Protein AF-A0A4Q6E0D8-F1 (afdb_monomer_lite)

Secondary structure (DSSP, 8-state):
--------------------SSPTTEEEEEETTEEEEEESSPEEEE-GGGHHHHHHHTT-EEPBHHHHHHHHHSTTTTT-----EEEEETTEEEEE--SS-TT-EE-S---S-EEE-EE-

Radius of gyration: 21.56 Å; chains: 1; bounding box: 51×66×54 Å

Structure (mmCIF, N/CA/C/O backbone):
data_AF-A0A4Q6E0D8-F1
#
_entry.id   AF-A0A4Q6E0D8-F1
#
loop_
_atom_site.group_PDB
_atom_site.id
_atom_site.type_symbol
_atom_site.label_atom_id
_atom_site.label_alt_id
_atom_site.label_comp_id
_atom_site.label_asym_id
_atom_site.label_entity_id
_atom_site.label_seq_id
_atom_site.pdbx_PDB_ins_code
_atom_site.Cartn_x
_atom_site.Cartn_y
_atom_site.Cartn_z
_atom_site.occupancy
_atom_site.B_iso_or_equiv
_atom_site.auth_seq_id
_atom_site.auth_comp_id
_atom_site.auth_asym_id
_atom_site.auth_atom_id
_atom_site.pdbx_PDB_model_num
ATOM 1 N N . MET A 1 1 ? -37.785 -53.000 39.028 1.00 39.69 1 MET A N 1
ATOM 2 C CA . MET A 1 1 ? -36.339 -52.728 38.884 1.00 39.69 1 MET A CA 1
ATOM 3 C C . MET A 1 1 ? -36.186 -51.702 37.768 1.00 39.69 1 MET A C 1
ATOM 5 O O . MET A 1 1 ? -36.648 -51.956 36.666 1.00 39.69 1 MET A O 1
ATOM 9 N N . ARG A 1 2 ? -35.721 -50.491 38.110 1.00 44.16 2 ARG A N 1
ATOM 10 C CA . ARG A 1 2 ? -35.588 -49.325 37.216 1.00 44.16 2 ARG A CA 1
ATOM 11 C C . ARG A 1 2 ? -34.351 -49.524 36.341 1.00 44.16 2 ARG A C 1
ATOM 13 O O . ARG A 1 2 ? -33.272 -49.671 36.901 1.00 44.16 2 ARG A O 1
ATOM 20 N N . ASN A 1 3 ? -34.507 -49.520 35.019 1.00 39.03 3 ASN A N 1
ATOM 21 C CA . ASN A 1 3 ? -33.378 -49.506 34.092 1.00 39.03 3 ASN A CA 1
ATOM 22 C C . ASN A 1 3 ? -33.251 -48.096 33.510 1.00 39.03 3 ASN A C 1
ATOM 24 O O . ASN A 1 3 ? -34.168 -47.592 32.863 1.00 39.03 3 ASN A O 1
ATOM 28 N N . SER A 1 4 ? -32.151 -47.440 33.860 1.00 49.31 4 SER A N 1
ATOM 29 C CA . SER A 1 4 ? -31.879 -46.027 33.621 1.00 49.31 4 SER A CA 1
ATOM 30 C C . SER A 1 4 ? -31.711 -45.709 32.135 1.00 49.31 4 SER A C 1
ATOM 32 O O . SER A 1 4 ? -30.907 -46.335 31.446 1.00 49.31 4 SER A O 1
ATOM 34 N N . LEU A 1 5 ? -32.438 -44.688 31.670 1.00 49.50 5 LEU A N 1
ATOM 35 C CA . LEU A 1 5 ? -32.121 -43.964 30.443 1.00 49.50 5 LEU A CA 1
ATOM 36 C C . LEU A 1 5 ? -30.759 -43.283 30.613 1.00 49.50 5 LEU A C 1
ATOM 38 O O . LEU A 1 5 ? -30.599 -42.424 31.480 1.00 49.50 5 LEU A O 1
ATOM 42 N N . TRP A 1 6 ? -29.799 -43.636 29.767 1.00 50.22 6 TRP A N 1
ATOM 43 C CA . TRP A 1 6 ? -28.566 -42.875 29.609 1.00 50.22 6 TRP A CA 1
ATOM 44 C C . TRP A 1 6 ? -28.827 -41.752 28.603 1.00 50.22 6 TRP A C 1
ATOM 46 O O . TRP A 1 6 ? -28.893 -41.978 27.397 1.00 50.22 6 TRP A O 1
ATOM 56 N N . LEU A 1 7 ? -29.026 -40.539 29.119 1.00 48.84 7 LEU A N 1
ATOM 57 C CA . LEU A 1 7 ? -28.962 -39.302 28.346 1.00 48.84 7 LEU A CA 1
ATOM 58 C C . LEU A 1 7 ? -27.496 -39.064 27.975 1.00 48.84 7 LEU A C 1
ATOM 60 O O . LEU A 1 7 ? -26.675 -38.773 28.841 1.00 48.84 7 LEU A O 1
ATOM 64 N N . ILE A 1 8 ? -27.168 -39.202 26.694 1.00 58.31 8 ILE A N 1
ATOM 65 C CA . ILE A 1 8 ? -25.906 -38.715 26.139 1.00 58.31 8 ILE A CA 1
ATOM 66 C C . ILE A 1 8 ? -26.069 -37.196 26.006 1.00 58.31 8 ILE A C 1
ATOM 68 O O . ILE A 1 8 ? -26.931 -36.766 25.234 1.00 58.31 8 ILE A O 1
ATOM 72 N N . PRO A 1 9 ? -25.303 -36.354 26.721 1.00 48.56 9 PRO A N 1
ATOM 73 C CA . PRO A 1 9 ? -25.286 -34.944 26.399 1.00 48.56 9 PRO A CA 1
ATOM 74 C C . PRO A 1 9 ? -24.535 -34.817 25.074 1.00 48.56 9 PRO A C 1
ATOM 76 O O . PRO A 1 9 ? -23.321 -35.007 25.006 1.00 48.56 9 PRO A O 1
ATOM 79 N N . ALA A 1 10 ? -25.270 -34.540 23.999 1.00 53.59 10 ALA A N 1
ATOM 80 C CA . ALA A 1 10 ? -24.687 -34.023 22.776 1.00 53.59 10 ALA A CA 1
ATOM 81 C C . ALA A 1 10 ? -24.074 -32.661 23.121 1.00 53.59 10 ALA A C 1
ATOM 83 O O . ALA A 1 10 ? -24.763 -31.643 23.170 1.00 53.59 10 ALA A O 1
ATOM 84 N N . ILE A 1 11 ? -22.779 -32.666 23.436 1.00 62.19 11 ILE A N 1
ATOM 85 C CA . ILE A 1 11 ? -21.968 -31.460 23.549 1.00 62.19 11 ILE A CA 1
ATOM 86 C C . ILE A 1 11 ? -21.869 -30.905 22.126 1.00 62.19 11 ILE A C 1
ATOM 88 O O . ILE A 1 11 ? -20.965 -31.241 21.363 1.00 62.19 11 ILE A O 1
ATOM 92 N N . LEU A 1 12 ? -22.852 -30.089 21.743 1.00 56.56 12 LEU A N 1
ATOM 93 C CA . LEU A 1 12 ? -22.713 -29.132 20.655 1.00 56.56 12 LEU A CA 1
ATOM 94 C C . LEU A 1 12 ? -21.675 -28.103 21.110 1.00 56.56 12 LEU A C 1
ATOM 96 O O . LEU A 1 12 ? -22.013 -27.040 21.628 1.00 56.56 12 LEU A O 1
ATOM 100 N N . SER A 1 13 ? -20.394 -28.441 20.948 1.00 56.31 13 SER A N 1
ATOM 101 C CA . SER A 1 13 ? -19.328 -27.447 20.928 1.00 56.31 13 SER A CA 1
ATOM 102 C C . SER A 1 13 ? -19.575 -26.559 19.717 1.00 56.31 13 SER A C 1
ATOM 104 O O . SER A 1 13 ? -19.190 -26.880 18.593 1.00 56.31 13 SER A O 1
ATOM 106 N N . LEU A 1 14 ? -20.275 -25.452 19.955 1.00 58.25 14 LEU A N 1
ATOM 107 C CA . LEU A 1 14 ? -20.266 -24.283 19.095 1.00 58.25 14 LEU A CA 1
ATOM 108 C C . LEU A 1 14 ? -18.811 -23.820 19.007 1.00 58.25 14 LEU A C 1
ATOM 110 O O . LEU A 1 14 ? -18.328 -23.081 19.860 1.00 58.25 14 LEU A O 1
ATOM 114 N N . PHE A 1 15 ? -18.096 -24.292 17.989 1.00 55.22 15 PHE A N 1
ATOM 115 C CA . PHE A 1 15 ? -16.901 -23.614 17.524 1.00 55.22 15 PHE A CA 1
ATOM 116 C C . PHE A 1 15 ? -17.373 -22.263 16.993 1.00 55.22 15 PHE A C 1
ATOM 118 O O . PHE A 1 15 ? -17.803 -22.144 15.846 1.00 55.22 15 PHE A O 1
ATOM 125 N N . THR A 1 16 ? -17.345 -21.240 17.843 1.00 53.84 16 THR A N 1
ATOM 126 C CA . THR A 1 16 ? -17.281 -19.856 17.390 1.00 53.84 16 THR A CA 1
ATOM 127 C C . THR A 1 16 ? -15.969 -19.721 16.636 1.00 53.84 16 THR A C 1
ATOM 129 O O . THR A 1 16 ? -14.927 -19.396 17.200 1.00 53.84 16 THR A O 1
ATOM 132 N N . VAL A 1 17 ? -16.008 -20.033 15.342 1.00 54.03 17 VAL A N 1
ATOM 133 C CA . VAL A 1 17 ? -14.991 -19.579 14.407 1.00 54.03 17 VAL A CA 1
ATOM 134 C C . VAL A 1 17 ? -15.105 -18.065 14.460 1.00 54.03 17 VAL A C 1
ATOM 136 O O . VAL A 1 17 ? -16.056 -17.497 13.924 1.00 54.03 17 VAL A O 1
ATOM 139 N N . ALA A 1 18 ? -14.207 -17.418 15.203 1.00 53.62 18 ALA A N 1
ATOM 140 C CA . ALA A 1 18 ? -13.998 -15.992 15.054 1.00 53.62 18 ALA A CA 1
ATOM 141 C C . ALA A 1 18 ? -13.756 -15.795 13.559 1.00 53.62 18 ALA A C 1
ATOM 143 O O . ALA A 1 18 ? -12.779 -16.321 13.024 1.00 53.62 18 ALA A O 1
ATOM 144 N N . ALA A 1 19 ? -14.718 -15.176 12.871 1.00 56.59 19 ALA A N 1
ATOM 145 C CA . ALA A 1 19 ? -14.556 -14.860 11.468 1.00 56.59 19 ALA A CA 1
ATOM 146 C C . ALA A 1 19 ? -13.219 -14.127 11.361 1.00 56.59 19 ALA A C 1
ATOM 148 O O . ALA A 1 19 ? -12.975 -13.201 12.139 1.00 56.59 19 ALA A O 1
ATOM 149 N N . SER A 1 20 ? -12.328 -14.589 10.482 1.00 57.88 20 SER A N 1
ATOM 150 C CA . SER A 1 20 ? -11.127 -13.821 10.185 1.00 57.88 20 SER A CA 1
ATOM 151 C C . SER A 1 20 ? -11.600 -12.413 9.837 1.00 57.88 20 SER A C 1
ATOM 153 O O . SER A 1 20 ? -12.428 -12.250 8.941 1.00 57.88 20 SER A O 1
ATOM 155 N N . ALA A 1 21 ? -11.153 -11.406 10.593 1.00 80.88 21 ALA A N 1
ATOM 156 C CA . ALA A 1 21 ? -11.576 -10.024 10.365 1.00 80.88 21 ALA A CA 1
ATOM 157 C C . ALA A 1 21 ? -11.234 -9.574 8.934 1.00 80.88 21 ALA A C 1
ATOM 159 O O . ALA A 1 21 ? -11.914 -8.726 8.361 1.00 80.88 21 ALA A O 1
ATOM 160 N N . CYS A 1 22 ? -10.225 -10.216 8.341 1.00 90.44 22 CYS A N 1
ATOM 161 C CA . CYS A 1 22 ? -9.799 -9.999 6.978 1.00 90.44 22 CYS A CA 1
ATOM 162 C C . CYS A 1 22 ? -10.433 -10.973 5.974 1.00 90.44 22 CYS A C 1
ATOM 164 O O . CYS A 1 22 ? -10.570 -12.170 6.264 1.00 90.44 22 CYS A O 1
ATOM 166 N N . PRO A 1 23 ? -10.798 -10.480 4.772 1.00 90.88 23 PRO A N 1
ATOM 167 C CA . PRO A 1 23 ? -11.189 -11.321 3.648 1.00 90.88 23 PRO A CA 1
ATOM 168 C C . PRO A 1 23 ? -10.134 -12.374 3.284 1.00 90.88 23 PRO A C 1
ATOM 170 O O . PRO A 1 23 ? -8.940 -12.215 3.534 1.00 90.88 23 PRO A O 1
ATOM 173 N N . ILE A 1 24 ? -10.571 -13.435 2.606 1.00 89.50 24 ILE A N 1
ATOM 174 C CA . ILE A 1 24 ? -9.663 -14.447 2.049 1.00 89.50 24 ILE A CA 1
ATOM 175 C C . ILE A 1 24 ? -8.652 -13.772 1.112 1.00 89.50 24 ILE A C 1
ATOM 177 O O . ILE A 1 24 ? -9.028 -12.943 0.285 1.00 89.50 24 ILE A O 1
ATOM 181 N N . GLY A 1 25 ? -7.378 -14.152 1.234 1.00 89.19 25 GLY A N 1
ATOM 182 C CA . GLY A 1 25 ? -6.285 -13.557 0.459 1.00 89.19 25 GLY A CA 1
ATOM 183 C C . GLY A 1 25 ? -5.730 -12.265 1.059 1.00 89.19 25 GLY A C 1
ATOM 184 O O . GLY A 1 25 ? -4.945 -11.590 0.399 1.00 89.19 25 GLY A O 1
ATOM 185 N N . SER A 1 26 ? -6.115 -11.926 2.293 1.00 92.19 26 SER A N 1
ATOM 186 C CA . SER A 1 26 ? -5.555 -10.809 3.053 1.00 92.19 26 SER A CA 1
ATOM 187 C C . SER A 1 26 ? -5.183 -11.208 4.480 1.00 92.19 26 SER A C 1
ATOM 189 O O . SER A 1 26 ? -5.715 -12.180 5.020 1.00 92.19 26 SER A O 1
ATOM 191 N N . ILE A 1 27 ? -4.263 -10.452 5.073 1.00 91.00 27 ILE A N 1
ATOM 192 C CA . ILE A 1 27 ? -3.749 -10.647 6.435 1.00 91.00 27 ILE A CA 1
ATOM 193 C C . ILE A 1 27 ? -4.082 -9.437 7.303 1.00 91.00 27 ILE A C 1
ATOM 195 O O . ILE A 1 27 ? -4.077 -8.312 6.808 1.00 91.00 27 ILE A O 1
ATOM 199 N N . GLU A 1 28 ? -4.364 -9.670 8.588 1.00 93.38 28 GLU A N 1
ATOM 200 C CA . GLU A 1 28 ? -4.570 -8.595 9.567 1.00 93.38 28 GLU A CA 1
ATOM 201 C C . GLU A 1 28 ? -3.219 -8.121 10.101 1.00 93.38 28 GLU A C 1
ATOM 203 O O . GLU A 1 28 ? -2.437 -8.919 10.621 1.00 93.38 28 GLU A O 1
ATOM 208 N N . LEU A 1 29 ? -2.975 -6.817 10.023 1.00 91.19 29 LEU A N 1
ATOM 209 C CA . LEU A 1 29 ? -1.817 -6.148 10.603 1.00 91.19 29 LEU A CA 1
ATOM 210 C C . LEU A 1 29 ? -2.273 -4.955 11.446 1.00 91.19 29 LEU A C 1
ATOM 212 O O . LEU A 1 29 ? -3.435 -4.552 11.413 1.00 91.19 29 LEU A O 1
ATOM 216 N N . ALA A 1 30 ? -1.355 -4.395 12.230 1.00 91.75 30 ALA A N 1
ATOM 217 C CA . ALA A 1 30 ? -1.608 -3.219 13.051 1.00 91.75 30 ALA A CA 1
ATOM 218 C C . ALA A 1 30 ? -0.565 -2.136 12.762 1.00 91.75 30 ALA A C 1
ATOM 220 O O . ALA A 1 30 ? 0.634 -2.404 12.814 1.00 91.75 30 ALA A O 1
ATOM 221 N N . SER A 1 31 ? -1.032 -0.921 12.483 1.00 86.94 31 SER A N 1
ATOM 222 C CA . SER A 1 31 ? -0.225 0.298 12.390 1.00 86.94 31 SER A CA 1
ATOM 223 C C . SER A 1 31 ? -0.525 1.222 13.577 1.00 86.94 31 SER A C 1
ATOM 225 O O . SER A 1 31 ? -1.347 0.911 14.445 1.00 86.94 31 SER A O 1
ATOM 227 N N . ALA A 1 32 ? 0.115 2.393 13.611 1.00 85.81 32 ALA A N 1
ATOM 228 C CA . ALA A 1 32 ? -0.218 3.442 14.574 1.00 85.81 32 ALA A CA 1
ATOM 229 C C . ALA A 1 32 ? -1.670 3.952 14.440 1.00 85.81 32 ALA A C 1
ATOM 231 O O . ALA A 1 32 ? -2.219 4.489 15.401 1.00 85.81 32 ALA A O 1
ATOM 232 N N . GLU A 1 33 ? -2.294 3.777 13.271 1.00 83.62 33 GLU A N 1
ATOM 233 C CA . GLU A 1 33 ? -3.650 4.254 12.966 1.00 83.62 33 GLU A CA 1
ATOM 234 C C . GLU A 1 33 ? -4.736 3.217 13.290 1.00 83.62 33 GLU A C 1
ATOM 236 O O . GLU A 1 33 ? -5.919 3.551 13.347 1.00 83.62 33 GLU A O 1
ATOM 241 N N . GLY A 1 34 ? -4.349 1.965 13.547 1.00 89.69 34 GLY A N 1
ATOM 242 C CA . GLY A 1 34 ? -5.265 0.888 13.899 1.00 89.69 34 GLY A CA 1
ATOM 243 C C . GLY A 1 34 ? -4.942 -0.424 13.195 1.00 89.69 34 GLY A C 1
ATOM 244 O O . GLY A 1 34 ? -3.867 -0.615 12.628 1.00 89.69 34 GLY A O 1
ATOM 245 N N . LYS A 1 35 ? -5.890 -1.358 13.269 1.00 93.19 35 LYS A N 1
ATOM 246 C CA . LYS A 1 35 ? -5.814 -2.627 12.544 1.00 93.19 35 LYS A CA 1
ATOM 247 C C . LYS A 1 35 ? -6.323 -2.453 11.122 1.00 93.19 35 LYS A C 1
ATOM 249 O O . LYS A 1 35 ? -7.304 -1.744 10.917 1.00 93.19 35 LYS A O 1
ATOM 254 N N . PHE A 1 36 ? -5.691 -3.142 10.186 1.00 93.25 36 PHE A N 1
ATOM 255 C CA . PHE A 1 36 ? -6.069 -3.140 8.781 1.00 93.25 36 PHE A CA 1
ATOM 256 C C . PHE A 1 36 ? -5.816 -4.511 8.161 1.00 93.25 36 PHE A C 1
ATOM 258 O O . PHE A 1 36 ? -5.009 -5.303 8.657 1.00 93.25 36 PHE A O 1
ATOM 265 N N . CYS A 1 37 ? -6.504 -4.777 7.061 1.00 94.25 37 CYS A N 1
ATOM 266 C CA . CYS A 1 37 ? -6.295 -5.955 6.238 1.00 94.25 37 CYS A CA 1
ATOM 267 C C . CYS A 1 37 ? -5.552 -5.567 4.971 1.00 94.25 37 CYS A C 1
ATOM 269 O O . CYS A 1 37 ? -5.968 -4.624 4.308 1.00 94.25 37 CYS A O 1
ATOM 271 N N . VAL A 1 38 ? -4.514 -6.309 4.593 1.00 92.12 38 VAL A N 1
ATOM 272 C CA . VAL A 1 38 ? -3.772 -6.087 3.341 1.00 92.12 38 VAL A CA 1
ATOM 273 C C . VAL A 1 38 ? -3.743 -7.358 2.507 1.00 92.12 38 VAL A C 1
ATOM 275 O O . VAL A 1 38 ? -3.570 -8.452 3.044 1.00 92.12 38 VAL A O 1
ATOM 278 N N . GLU A 1 39 ? -3.946 -7.236 1.195 1.00 92.19 39 GLU A N 1
ATOM 279 C CA . GLU A 1 39 ? -3.827 -8.370 0.270 1.00 92.19 39 GLU A CA 1
ATOM 280 C C . GLU A 1 39 ? -2.435 -9.012 0.344 1.00 92.19 39 GLU A C 1
ATOM 282 O O . GLU A 1 39 ? -1.436 -8.299 0.437 1.00 92.19 39 GLU A O 1
ATOM 287 N N . VAL A 1 40 ? -2.372 -10.350 0.286 1.00 88.00 40 VAL A N 1
ATOM 288 C CA . VAL A 1 40 ? -1.123 -11.141 0.340 1.00 88.00 40 VAL A CA 1
ATOM 289 C C . VAL A 1 40 ? -0.426 -11.245 -1.012 1.00 88.00 40 VAL A C 1
ATOM 291 O O . VAL A 1 40 ? 0.803 -11.301 -1.079 1.00 88.00 40 VAL A O 1
ATOM 294 N N . GLU A 1 41 ? -1.183 -11.147 -2.096 1.00 86.75 41 GLU A N 1
ATOM 295 C CA . GLU A 1 41 ? -0.652 -11.102 -3.454 1.00 86.75 41 GLU A CA 1
ATOM 296 C C . GLU A 1 41 ? -0.797 -9.695 -4.024 1.00 86.75 41 GLU A C 1
ATOM 298 O O . GLU A 1 41 ? -1.865 -9.084 -3.941 1.00 86.75 41 GLU A O 1
ATOM 303 N N . ALA A 1 42 ? 0.279 -9.185 -4.620 1.00 86.38 42 ALA A N 1
ATOM 304 C CA . ALA A 1 42 ? 0.233 -7.910 -5.314 1.00 86.38 42 ALA A CA 1
ATOM 305 C C . ALA A 1 42 ? -0.551 -8.056 -6.621 1.00 86.38 42 ALA A C 1
ATOM 307 O O . ALA A 1 42 ? -0.419 -9.030 -7.368 1.00 86.38 42 ALA A O 1
ATOM 308 N N . ARG A 1 43 ? -1.352 -7.047 -6.932 1.00 88.94 43 ARG A N 1
ATOM 309 C CA . ARG A 1 43 ? -2.029 -6.917 -8.219 1.00 88.94 43 ARG A CA 1
ATOM 310 C C . ARG A 1 43 ? -1.033 -6.446 -9.287 1.00 88.94 43 ARG A C 1
ATOM 312 O O . ARG A 1 43 ? -0.040 -5.797 -8.953 1.00 88.94 43 ARG A O 1
ATOM 319 N N . PRO A 1 44 ? -1.293 -6.732 -10.576 1.00 88.69 44 PRO A N 1
ATOM 320 C CA . PRO A 1 44 ? -0.393 -6.363 -11.666 1.00 88.69 44 PRO A CA 1
ATOM 321 C C . PRO A 1 44 ? -0.061 -4.871 -11.715 1.00 88.69 44 PRO A C 1
ATOM 323 O O . PRO A 1 44 ? -0.865 -4.030 -11.308 1.00 88.69 44 PRO A O 1
ATOM 326 N N . ALA A 1 45 ? 1.095 -4.550 -12.298 1.00 87.88 45 ALA A N 1
ATOM 327 C CA . ALA A 1 45 ? 1.525 -3.172 -12.463 1.00 87.88 45 ALA A CA 1
ATOM 328 C C . ALA A 1 45 ? 0.581 -2.372 -13.375 1.00 87.88 45 ALA A C 1
ATOM 330 O O . ALA A 1 45 ? 0.275 -2.774 -14.499 1.00 87.88 45 ALA A O 1
ATOM 331 N N . ILE A 1 46 ? 0.130 -1.219 -12.887 1.00 88.56 46 ILE A N 1
ATOM 332 C CA . ILE A 1 46 ? -0.816 -0.318 -13.557 1.00 88.56 46 ILE A CA 1
ATOM 333 C C . ILE A 1 46 ? -0.368 1.137 -13.418 1.00 88.56 46 ILE A C 1
ATOM 335 O O . ILE A 1 46 ? 0.552 1.440 -12.668 1.00 88.56 46 ILE A O 1
ATOM 339 N N . ARG A 1 47 ? -1.050 2.053 -14.108 1.00 87.69 47 ARG A N 1
ATOM 340 C CA . ARG A 1 47 ? -0.860 3.500 -13.936 1.00 87.69 47 ARG A CA 1
ATOM 341 C C . ARG A 1 47 ? -1.542 3.997 -12.660 1.00 87.69 47 ARG A C 1
ATOM 343 O O . ARG A 1 47 ? -2.627 3.517 -12.324 1.00 87.69 47 ARG A O 1
ATOM 350 N N . ASN A 1 48 ? -0.952 5.004 -12.019 1.00 82.25 48 ASN A N 1
ATOM 351 C CA . ASN A 1 48 ? -1.410 5.592 -10.753 1.00 82.25 48 ASN A CA 1
ATOM 352 C C . ASN A 1 48 ? -2.916 5.918 -10.711 1.00 82.25 48 ASN A C 1
ATOM 354 O O . ASN A 1 48 ? -3.596 5.543 -9.760 1.00 82.25 48 ASN A O 1
ATOM 358 N N . TYR A 1 49 ? -3.472 6.523 -11.764 1.00 84.88 49 TYR A N 1
ATOM 359 C CA . TYR A 1 49 ? -4.874 6.952 -11.808 1.00 84.88 49 TYR A CA 1
ATOM 360 C C . TYR A 1 49 ? -5.878 5.792 -11.729 1.00 84.88 49 TYR A C 1
ATOM 362 O O . TYR A 1 49 ? -7.061 6.026 -11.498 1.00 84.88 49 TYR A O 1
ATOM 370 N N . LYS A 1 50 ? -5.432 4.546 -11.943 1.00 90.19 50 LYS A N 1
ATOM 371 C CA . LYS A 1 50 ? -6.264 3.343 -11.797 1.00 90.19 50 LYS A CA 1
ATOM 372 C C . LYS A 1 50 ? -6.141 2.689 -10.422 1.00 90.19 50 LYS A C 1
ATOM 374 O O . LYS A 1 50 ? -6.954 1.822 -10.120 1.00 90.19 50 LYS A O 1
ATOM 379 N N . ALA A 1 51 ? -5.159 3.070 -9.605 1.00 89.00 51 ALA A N 1
ATOM 380 C CA . ALA A 1 51 ? -4.820 2.336 -8.390 1.00 89.00 51 ALA A CA 1
ATOM 381 C C . ALA A 1 51 ? -5.939 2.385 -7.341 1.00 89.00 51 ALA A C 1
ATOM 383 O O . ALA A 1 51 ? -6.439 1.334 -6.940 1.00 89.00 51 ALA A O 1
ATOM 384 N N . ALA A 1 52 ? -6.397 3.583 -6.963 1.00 89.81 52 ALA A N 1
ATOM 385 C CA . ALA A 1 52 ? -7.519 3.708 -6.031 1.00 89.81 52 ALA A CA 1
ATOM 386 C C . ALA A 1 52 ? -8.833 3.134 -6.601 1.00 89.81 52 ALA A C 1
ATOM 388 O O . ALA A 1 52 ? -9.421 2.295 -5.917 1.00 89.81 52 ALA A O 1
ATOM 389 N N . PRO A 1 53 ? -9.246 3.432 -7.856 1.00 92.81 53 PRO A N 1
ATOM 390 C CA . PRO A 1 53 ? -10.466 2.853 -8.426 1.00 92.81 53 PRO A CA 1
ATOM 391 C C . PRO A 1 53 ? -10.511 1.319 -8.420 1.00 92.81 53 PRO A C 1
ATOM 393 O O . PRO A 1 53 ? -11.573 0.731 -8.220 1.00 92.81 53 PRO A O 1
ATOM 396 N N . ILE A 1 54 ? -9.373 0.642 -8.625 1.00 94.19 54 ILE A N 1
ATOM 397 C CA . ILE A 1 54 ? -9.319 -0.826 -8.549 1.00 94.19 54 ILE A CA 1
ATOM 398 C C . ILE A 1 54 ? -9.622 -1.307 -7.130 1.00 94.19 54 ILE A C 1
ATOM 400 O O . ILE A 1 54 ? -10.442 -2.211 -6.965 1.00 94.19 54 ILE A O 1
ATOM 404 N N . CYS A 1 55 ? -9.011 -0.704 -6.111 1.00 94.25 55 CYS A N 1
ATOM 405 C CA . CYS A 1 55 ? -9.265 -1.100 -4.729 1.00 94.25 55 CYS A CA 1
ATOM 406 C C . CYS A 1 55 ? -10.681 -0.752 -4.263 1.00 94.25 55 CYS A C 1
ATOM 408 O O . CYS A 1 55 ? -11.321 -1.558 -3.586 1.00 94.25 55 CYS A O 1
ATOM 410 N N . GLU A 1 56 ? -11.213 0.389 -4.688 1.00 94.75 56 GLU A N 1
ATOM 411 C CA . GLU A 1 56 ? -12.599 0.778 -4.415 1.00 94.75 56 GLU A CA 1
ATOM 412 C C . GLU A 1 56 ? -13.592 -0.216 -5.033 1.00 94.75 56 GLU A C 1
ATOM 414 O O . GLU A 1 56 ? -14.563 -0.607 -4.384 1.00 94.75 56 GLU A O 1
ATOM 419 N N . SER A 1 57 ? -13.315 -0.716 -6.246 1.00 94.94 57 SER A N 1
ATOM 420 C CA . SER A 1 57 ? -14.192 -1.675 -6.940 1.00 94.94 57 SER A CA 1
ATOM 421 C C . SER A 1 57 ? -14.373 -3.013 -6.208 1.00 94.94 57 SER A C 1
ATOM 423 O O . SER A 1 57 ? -15.369 -3.702 -6.426 1.00 94.94 57 SER A O 1
ATOM 425 N N . ILE A 1 58 ? -13.443 -3.370 -5.316 1.00 92.56 58 ILE A N 1
ATOM 426 C CA . ILE A 1 58 ? -13.493 -4.588 -4.488 1.00 92.56 58 ILE A CA 1
ATOM 427 C C . ILE A 1 58 ? -13.868 -4.291 -3.024 1.00 92.56 58 ILE A C 1
ATOM 429 O O . ILE A 1 58 ? -13.705 -5.146 -2.141 1.00 92.56 58 ILE A O 1
ATOM 433 N N . GLY A 1 59 ? -14.356 -3.078 -2.750 1.00 93.31 59 GLY A N 1
ATOM 434 C CA . GLY A 1 59 ? -14.757 -2.627 -1.419 1.00 93.31 59 GLY A CA 1
ATOM 435 C C . GLY A 1 59 ? -13.581 -2.464 -0.460 1.00 93.31 59 GLY A C 1
ATOM 436 O O . GLY A 1 59 ? -13.690 -2.859 0.700 1.00 93.31 59 GLY A O 1
ATOM 437 N N . GLY A 1 60 ? -12.440 -1.994 -0.958 1.00 93.94 60 GLY A N 1
ATOM 438 C CA . GLY A 1 60 ? -11.285 -1.589 -0.162 1.00 93.94 60 GLY A CA 1
ATOM 439 C C . GLY A 1 60 ? -10.779 -0.218 -0.593 1.00 93.94 60 GLY A C 1
ATOM 440 O O . GLY A 1 60 ? -11.493 0.556 -1.229 1.00 93.94 60 GLY A O 1
ATOM 441 N N . ARG A 1 61 ? -9.527 0.074 -0.262 1.00 94.25 61 ARG A N 1
ATOM 442 C CA . ARG A 1 61 ? -8.828 1.304 -0.648 1.00 94.25 61 ARG A CA 1
ATOM 443 C C . ARG A 1 61 ? -7.383 1.006 -1.000 1.00 94.25 61 ARG A C 1
ATOM 445 O O . ARG A 1 61 ? -6.863 -0.054 -0.660 1.00 94.25 61 ARG A O 1
ATOM 452 N N . LEU A 1 62 ? -6.732 1.941 -1.679 1.00 91.19 62 LEU A N 1
ATOM 453 C CA . LEU A 1 62 ? -5.286 1.870 -1.830 1.00 91.19 62 LEU 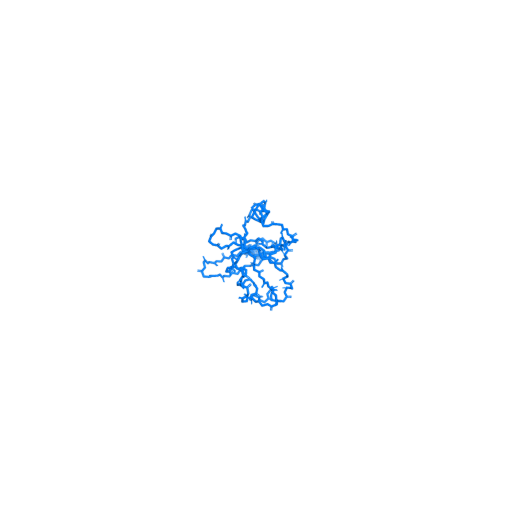A CA 1
ATOM 454 C C . LEU A 1 62 ? -4.645 1.949 -0.436 1.00 91.19 62 LEU A C 1
ATOM 456 O O . LEU A 1 62 ? -5.054 2.779 0.383 1.00 91.19 62 LEU A O 1
ATOM 460 N N . CYS A 1 63 ? -3.686 1.071 -0.156 1.00 89.06 63 CYS A N 1
ATOM 461 C CA . CYS A 1 63 ? -2.965 1.095 1.113 1.00 89.06 63 CYS A CA 1
ATOM 462 C C . CYS A 1 63 ? -2.226 2.423 1.299 1.00 89.06 63 CYS A C 1
ATOM 464 O O . CYS A 1 63 ? -1.709 3.010 0.337 1.00 89.06 63 CYS A O 1
ATOM 466 N N . SER A 1 64 ? -2.164 2.902 2.539 1.00 88.44 64 SER A N 1
ATOM 467 C CA . SER A 1 64 ? -1.315 4.042 2.860 1.00 88.44 64 SER A CA 1
ATOM 468 C C . SER A 1 64 ? 0.160 3.646 2.764 1.00 88.44 64 SER A C 1
ATOM 470 O O . SER A 1 64 ? 0.521 2.467 2.815 1.00 88.44 64 SER A O 1
ATOM 472 N N . ALA A 1 65 ? 1.036 4.638 2.620 1.00 82.75 65 ALA A N 1
ATOM 473 C CA . ALA A 1 65 ? 2.476 4.395 2.635 1.00 82.75 65 ALA A CA 1
ATOM 474 C C . ALA A 1 65 ? 2.934 3.703 3.938 1.00 82.75 65 ALA A C 1
ATOM 476 O O . ALA A 1 65 ? 3.771 2.805 3.898 1.00 82.75 65 ALA A O 1
ATOM 477 N N . GLU A 1 66 ? 2.344 4.076 5.075 1.00 84.19 66 GLU A N 1
ATOM 478 C CA . GLU A 1 66 ? 2.652 3.478 6.378 1.00 84.19 66 GLU A CA 1
ATOM 479 C C . GLU A 1 66 ? 2.145 2.035 6.486 1.00 84.19 66 GLU A C 1
ATOM 481 O O . GLU A 1 66 ? 2.854 1.160 6.978 1.00 84.19 66 GLU A O 1
ATOM 486 N N . GLU A 1 67 ? 0.948 1.749 5.976 1.00 88.62 67 GLU A N 1
ATOM 487 C CA . GLU A 1 67 ? 0.413 0.385 5.953 1.00 88.62 67 GLU A CA 1
ATOM 488 C C . GLU A 1 67 ? 1.250 -0.540 5.081 1.00 88.62 67 GLU A C 1
ATOM 490 O O . GLU A 1 67 ? 1.527 -1.663 5.494 1.00 88.62 67 GLU A O 1
ATOM 495 N N . LEU A 1 68 ? 1.704 -0.074 3.911 1.00 85.25 68 LEU A N 1
ATOM 496 C CA . LEU A 1 68 ? 2.620 -0.853 3.074 1.00 85.25 68 LEU A CA 1
ATOM 497 C C . LEU A 1 68 ? 3.977 -1.071 3.744 1.00 85.25 68 LEU A C 1
ATOM 499 O O . LEU A 1 68 ? 4.555 -2.146 3.589 1.00 85.25 68 LEU A O 1
ATOM 503 N N . ARG A 1 69 ? 4.479 -0.093 4.506 1.00 82.06 69 ARG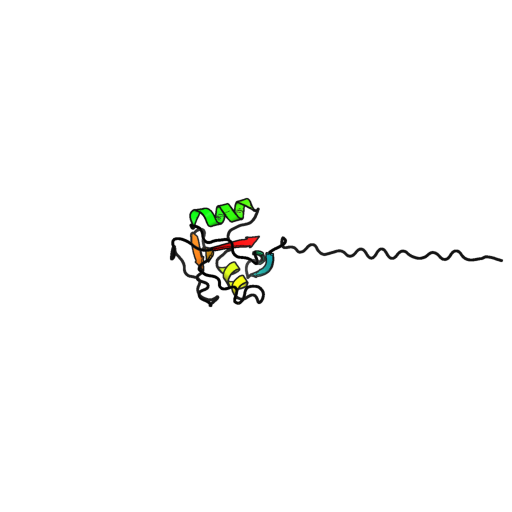 A N 1
ATOM 504 C CA . ARG A 1 69 ? 5.716 -0.246 5.283 1.00 82.06 69 ARG A CA 1
ATOM 505 C C . ARG A 1 69 ? 5.566 -1.352 6.331 1.00 82.06 69 ARG A C 1
ATOM 507 O O . ARG A 1 69 ? 6.356 -2.293 6.347 1.00 82.06 69 ARG A O 1
ATOM 514 N N . VAL A 1 70 ? 4.506 -1.287 7.141 1.00 86.56 70 VAL A N 1
ATOM 515 C CA . VAL A 1 70 ? 4.173 -2.318 8.143 1.00 86.56 70 VAL A CA 1
ATOM 516 C C . VAL A 1 70 ? 3.955 -3.682 7.483 1.00 86.56 70 VAL A C 1
ATOM 518 O O . VAL A 1 70 ? 4.422 -4.704 7.985 1.00 86.56 70 VAL A O 1
ATOM 521 N N . ALA A 1 71 ? 3.268 -3.701 6.341 1.00 86.81 71 ALA A N 1
ATOM 522 C CA . ALA A 1 71 ? 3.041 -4.897 5.547 1.00 86.81 71 ALA A CA 1
ATOM 523 C C . ALA A 1 71 ? 4.363 -5.517 5.090 1.00 86.81 71 ALA A C 1
ATOM 525 O O . ALA A 1 71 ? 4.583 -6.696 5.347 1.00 86.81 71 ALA A O 1
ATOM 526 N N . CYS A 1 72 ? 5.272 -4.732 4.516 1.00 81.25 72 CYS A N 1
ATOM 527 C CA . CYS A 1 72 ? 6.591 -5.195 4.091 1.00 81.25 72 CYS A CA 1
ATOM 528 C C . CYS A 1 72 ? 7.417 -5.791 5.244 1.00 81.25 72 CYS A C 1
ATOM 530 O O . CYS A 1 72 ? 8.062 -6.826 5.077 1.00 81.25 72 CYS A O 1
ATOM 532 N N . GLU A 1 73 ? 7.373 -5.168 6.424 1.00 81.62 73 GLU A N 1
ATOM 533 C CA . GLU A 1 73 ? 8.085 -5.644 7.618 1.00 81.62 73 GLU A CA 1
ATOM 534 C C . GLU A 1 73 ? 7.468 -6.921 8.211 1.00 81.62 73 GLU A C 1
ATOM 536 O O . GLU A 1 73 ? 8.116 -7.643 8.978 1.00 81.62 73 GLU A O 1
ATOM 541 N N . SER A 1 74 ? 6.219 -7.229 7.856 1.00 83.31 74 SER A N 1
ATOM 542 C CA . SER A 1 74 ? 5.537 -8.429 8.325 1.00 83.31 74 SER A CA 1
ATOM 543 C C . SER A 1 74 ? 6.155 -9.691 7.722 1.00 83.31 74 SER A C 1
ATOM 545 O O . SER A 1 74 ? 6.461 -9.760 6.535 1.00 83.31 74 SER A O 1
ATOM 547 N N . ARG A 1 75 ? 6.284 -10.752 8.525 1.00 74.38 75 ARG A N 1
ATOM 548 C CA . ARG A 1 75 ? 6.843 -12.043 8.081 1.00 74.38 75 ARG A CA 1
ATOM 549 C C . ARG A 1 75 ? 6.116 -12.648 6.870 1.00 74.38 75 ARG A C 1
ATOM 551 O O . ARG A 1 75 ? 6.730 -13.399 6.125 1.00 74.38 75 ARG A O 1
ATOM 558 N N . GLU A 1 76 ? 4.831 -12.345 6.711 1.00 73.19 76 GLU A N 1
ATOM 559 C CA . GLU A 1 76 ? 3.966 -12.865 5.644 1.00 73.19 76 GLU A CA 1
ATOM 560 C C . GLU A 1 76 ? 4.309 -12.265 4.270 1.00 73.19 76 GLU A C 1
ATOM 562 O O . GLU A 1 76 ? 4.122 -12.923 3.252 1.00 73.19 76 GLU A O 1
ATOM 567 N N . LEU A 1 77 ? 4.828 -11.033 4.241 1.00 74.00 77 LEU A N 1
ATOM 568 C CA . LEU A 1 77 ? 5.164 -10.306 3.009 1.00 74.00 77 LEU A CA 1
ATOM 569 C C . LEU A 1 77 ? 6.656 -9.982 2.895 1.00 74.00 77 LEU A C 1
ATOM 571 O O . LEU A 1 77 ? 7.107 -9.506 1.853 1.00 74.00 77 LEU A O 1
ATOM 575 N N . ASN A 1 78 ? 7.432 -10.265 3.940 1.00 64.19 78 ASN A N 1
ATOM 576 C CA . ASN A 1 78 ? 8.874 -10.095 3.953 1.00 64.19 78 ASN A CA 1
ATOM 577 C C . ASN A 1 78 ? 9.507 -10.976 2.865 1.00 64.19 78 ASN A C 1
ATOM 579 O O . ASN A 1 78 ? 9.422 -12.204 2.903 1.00 64.19 78 ASN A O 1
ATOM 583 N N . GLY A 1 79 ? 10.125 -10.339 1.872 1.00 54.53 79 GLY A N 1
ATOM 584 C CA . GLY A 1 79 ? 10.712 -11.026 0.723 1.00 54.53 79 GLY A CA 1
ATOM 585 C C . GLY A 1 79 ? 9.724 -11.381 -0.391 1.00 54.53 79 GLY A C 1
ATOM 586 O O . GLY A 1 79 ? 10.153 -11.965 -1.389 1.00 54.53 79 GLY A O 1
ATOM 587 N N . ALA A 1 80 ? 8.445 -10.987 -0.298 1.00 56.03 80 ALA A N 1
ATOM 588 C CA . ALA A 1 80 ? 7.651 -10.803 -1.506 1.00 56.03 80 ALA A CA 1
ATOM 589 C C . ALA A 1 80 ? 8.409 -9.752 -2.329 1.00 56.03 80 ALA A C 1
ATOM 591 O O . ALA A 1 80 ? 8.590 -8.625 -1.880 1.00 56.03 80 ALA A O 1
ATOM 592 N N . GLY A 1 81 ? 8.994 -10.158 -3.456 1.00 49.16 81 GLY A N 1
ATOM 593 C CA . GLY A 1 81 ? 9.842 -9.320 -4.304 1.00 49.16 81 GLY A CA 1
ATOM 594 C C . GLY A 1 81 ? 9.031 -8.204 -4.949 1.00 49.16 81 GLY A C 1
ATOM 595 O O . GLY A 1 81 ? 8.671 -8.285 -6.123 1.00 49.16 81 GLY A O 1
ATOM 59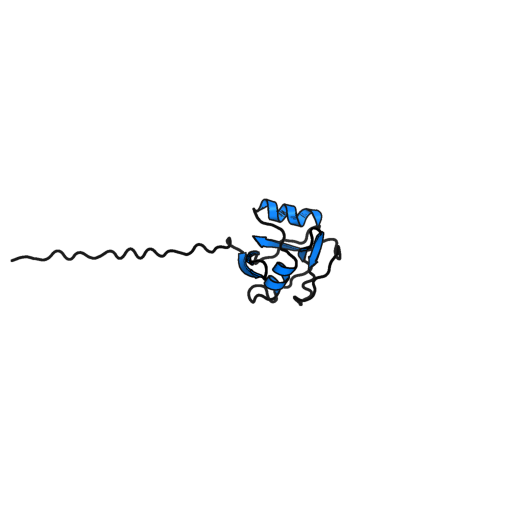6 N N . LEU A 1 82 ? 8.697 -7.192 -4.159 1.00 52.41 82 LEU A N 1
ATOM 597 C CA . LEU A 1 82 ? 7.792 -6.127 -4.530 1.00 52.41 82 LEU A CA 1
ATOM 598 C C . LEU A 1 82 ? 8.552 -5.091 -5.359 1.00 52.41 82 LEU A C 1
ATOM 600 O O . LEU A 1 82 ? 9.082 -4.100 -4.876 1.00 52.41 82 LEU A O 1
ATOM 604 N N . ALA A 1 83 ? 8.581 -5.312 -6.671 1.00 67.00 83 ALA A N 1
ATOM 605 C CA . ALA A 1 83 ? 8.737 -4.197 -7.594 1.00 67.00 83 ALA A CA 1
ATOM 606 C C . ALA A 1 83 ? 7.702 -3.108 -7.242 1.00 67.00 83 ALA A C 1
ATOM 608 O O . ALA A 1 83 ? 6.602 -3.448 -6.816 1.00 67.00 83 ALA A O 1
ATOM 609 N N . TRP A 1 84 ? 8.085 -1.834 -7.402 1.00 71.25 84 TRP A N 1
ATOM 610 C CA . TRP A 1 84 ? 7.294 -0.617 -7.153 1.00 71.25 84 TRP A CA 1
ATOM 611 C C . TRP A 1 84 ? 5.789 -0.850 -6.928 1.00 71.25 84 TRP A C 1
ATOM 613 O O . TRP A 1 84 ? 5.114 -1.321 -7.844 1.00 71.25 84 TRP A O 1
ATOM 623 N N . GLU A 1 85 ? 5.254 -0.459 -5.766 1.00 84.62 85 GLU A N 1
ATOM 624 C CA . GLU A 1 85 ? 3.818 -0.515 -5.461 1.00 84.62 85 GLU A CA 1
ATOM 625 C C . GLU A 1 85 ? 3.211 0.877 -5.262 1.00 84.62 85 GLU A C 1
ATOM 627 O O . GLU A 1 85 ? 3.803 1.745 -4.623 1.00 84.62 85 GLU A O 1
ATOM 632 N N . TRP A 1 86 ? 2.003 1.098 -5.779 1.00 86.88 86 TRP A N 1
ATOM 633 C CA . TRP A 1 86 ? 1.240 2.308 -5.496 1.00 86.88 86 TRP A CA 1
ATOM 634 C C . TRP A 1 86 ? 0.727 2.319 -4.056 1.00 86.88 86 TRP A C 1
ATOM 636 O O . TRP A 1 86 ? 0.161 1.345 -3.569 1.00 86.88 86 TRP A O 1
ATOM 646 N N . SER A 1 87 ? 0.849 3.476 -3.422 1.00 85.38 87 SER A N 1
ATOM 647 C CA . SER A 1 87 ? 0.308 3.819 -2.116 1.00 85.38 87 SER A CA 1
ATOM 648 C C . SER A 1 87 ? -0.290 5.221 -2.137 1.00 85.38 87 SER A C 1
ATOM 650 O O . SER A 1 87 ? -0.149 5.976 -3.108 1.00 85.38 87 SER A O 1
ATOM 652 N N . VAL A 1 88 ? -0.973 5.587 -1.059 1.00 80.19 88 VAL A N 1
ATOM 653 C CA . VAL A 1 88 ? -1.440 6.956 -0.834 1.00 80.19 88 VAL A CA 1
ATOM 654 C C . VAL A 1 88 ? -0.758 7.563 0.390 1.00 80.19 88 VAL A C 1
ATOM 656 O O . VAL A 1 88 ? -0.583 6.913 1.421 1.00 80.19 88 VAL A O 1
ATOM 659 N N . SER A 1 89 ? -0.360 8.827 0.279 1.00 74.19 89 SER A N 1
ATOM 660 C CA . SER A 1 89 ? 0.123 9.632 1.401 1.00 74.19 89 SER A CA 1
ATOM 661 C C . SER A 1 89 ? -0.343 11.070 1.224 1.00 74.19 89 SER A C 1
ATOM 663 O O . SER A 1 89 ? -0.107 11.657 0.169 1.00 74.19 89 SER A O 1
ATOM 665 N N . MET A 1 90 ? -0.985 11.647 2.247 1.00 65.12 90 MET A N 1
ATOM 666 C CA . MET A 1 90 ? -1.512 13.023 2.216 1.00 65.12 90 MET A CA 1
ATOM 667 C C . MET A 1 90 ? -2.326 13.321 0.937 1.00 65.12 90 MET A C 1
ATOM 669 O O . MET A 1 90 ? -2.054 14.298 0.238 1.00 65.12 90 MET A O 1
ATOM 673 N N . ASP A 1 91 ? -3.251 12.424 0.579 1.00 63.03 91 ASP A N 1
ATOM 674 C CA . ASP A 1 91 ? -4.100 12.492 -0.626 1.00 63.03 91 ASP A CA 1
ATOM 675 C C . ASP A 1 91 ? -3.354 12.515 -1.976 1.00 63.03 91 ASP A C 1
ATOM 677 O O . ASP A 1 91 ? -3.941 12.795 -3.024 1.00 63.03 91 ASP A O 1
ATOM 681 N N . LYS A 1 92 ? -2.055 12.194 -1.988 1.00 64.25 92 LYS A N 1
ATOM 682 C CA . LYS A 1 92 ? -1.251 12.053 -3.207 1.00 64.25 92 LYS A CA 1
ATOM 683 C C . LYS A 1 92 ? -0.875 10.597 -3.437 1.00 64.25 92 LYS A C 1
ATOM 685 O O . LYS A 1 92 ? -0.414 9.910 -2.524 1.00 64.25 92 LYS A O 1
ATOM 690 N N . TYR A 1 93 ? -1.005 10.154 -4.687 1.00 61.56 93 TYR A N 1
ATOM 691 C CA . TYR A 1 93 ? -0.456 8.873 -5.119 1.00 61.56 93 TYR A CA 1
ATOM 692 C C . TYR A 1 93 ? 1.065 8.898 -4.978 1.00 61.56 93 TYR A C 1
ATOM 694 O O . TYR A 1 93 ? 1.740 9.802 -5.474 1.00 61.56 93 TYR A O 1
ATOM 702 N N . THR A 1 94 ? 1.586 7.910 -4.271 1.00 60.81 94 THR A N 1
ATOM 703 C CA . THR A 1 94 ? 3.006 7.703 -4.000 1.00 60.81 94 THR A CA 1
ATOM 704 C C . THR A 1 94 ? 3.370 6.302 -4.470 1.00 60.81 94 THR A C 1
ATOM 706 O O . THR A 1 94 ? 2.552 5.398 -4.368 1.00 60.81 94 THR A O 1
ATOM 709 N N . SER A 1 95 ? 4.564 6.094 -5.021 1.00 55.97 95 SER A N 1
ATOM 710 C CA . SER A 1 95 ? 5.066 4.744 -5.293 1.00 55.97 95 SER A CA 1
ATOM 711 C C . SER A 1 95 ? 6.034 4.325 -4.185 1.00 55.97 95 SER A C 1
ATOM 713 O O . SER A 1 95 ? 7.124 4.883 -4.079 1.00 55.97 95 SER A O 1
ATOM 715 N N . ALA A 1 96 ? 5.673 3.340 -3.368 1.00 59.06 96 ALA A N 1
ATOM 716 C CA . ALA A 1 96 ? 6.623 2.694 -2.471 1.00 59.06 96 ALA A CA 1
ATOM 717 C C . ALA A 1 96 ? 7.562 1.805 -3.305 1.00 59.06 96 ALA A C 1
ATOM 719 O O . ALA A 1 96 ? 7.111 0.920 -4.036 1.00 59.06 96 ALA A O 1
ATOM 720 N N . SER A 1 97 ? 8.872 2.060 -3.238 1.00 52.00 97 SER A N 1
ATOM 721 C CA . SER A 1 97 ? 9.871 1.211 -3.886 1.00 52.00 97 SER A CA 1
ATOM 722 C C . SER A 1 97 ? 10.282 0.138 -2.903 1.00 52.00 97 SER A C 1
ATOM 724 O O . SER A 1 97 ? 11.126 0.372 -2.048 1.00 52.00 97 SER A O 1
ATOM 726 N N . LEU A 1 98 ? 9.733 -1.061 -3.016 1.00 55.75 98 LEU A N 1
ATOM 727 C CA . LEU A 1 98 ? 10.211 -2.175 -2.207 1.00 55.75 98 LEU A CA 1
ATOM 728 C C . LEU A 1 98 ? 11.381 -2.847 -2.940 1.00 55.75 98 LEU A C 1
ATOM 730 O O . LEU A 1 98 ? 11.346 -4.017 -3.302 1.00 55.75 98 LEU A O 1
ATOM 734 N N . ASN A 1 99 ? 12.456 -2.079 -3.171 1.00 52.50 99 ASN A N 1
ATOM 735 C CA . ASN A 1 99 ? 13.714 -2.533 -3.783 1.00 52.50 99 ASN A CA 1
ATOM 736 C C . ASN A 1 99 ? 14.496 -3.456 -2.821 1.00 52.50 99 ASN A C 1
ATOM 738 O O . ASN A 1 99 ? 15.640 -3.188 -2.458 1.00 52.50 99 ASN A O 1
ATOM 742 N N . GLY A 1 100 ? 13.826 -4.490 -2.308 1.00 55.19 100 GLY A N 1
ATOM 743 C CA . GLY A 1 100 ? 14.300 -5.371 -1.244 1.00 55.19 100 GLY A CA 1
ATOM 744 C C . GLY A 1 100 ? 14.384 -4.730 0.146 1.00 55.19 100 GLY A C 1
ATOM 745 O O . GLY A 1 100 ? 14.895 -5.375 1.056 1.00 55.19 100 GLY A O 1
ATOM 746 N N . SER A 1 101 ? 13.917 -3.490 0.332 1.00 66.00 101 SER A N 1
ATOM 747 C CA . SER A 1 101 ? 13.934 -2.787 1.622 1.00 66.00 101 SER A CA 1
ATOM 748 C C . SER A 1 101 ? 12.590 -2.119 1.898 1.00 66.00 101 SER A C 1
ATOM 750 O O . SER A 1 101 ? 12.041 -1.434 1.036 1.00 66.00 101 SER A O 1
ATOM 752 N N . CYS A 1 102 ? 12.087 -2.309 3.118 1.00 70.56 102 CYS A N 1
ATOM 753 C CA . CYS A 1 102 ? 10.844 -1.712 3.605 1.00 70.56 102 CYS A CA 1
ATOM 754 C C . CYS A 1 102 ? 10.981 -0.219 3.941 1.00 70.56 102 CYS A C 1
ATOM 756 O O . CYS A 1 102 ? 9.976 0.461 4.119 1.00 70.56 102 CYS A O 1
ATOM 758 N N . ASP A 1 103 ? 12.208 0.307 3.975 1.00 64.75 103 ASP A N 1
ATOM 759 C CA . ASP A 1 103 ? 12.502 1.689 4.369 1.00 64.75 103 ASP A CA 1
ATOM 760 C C . ASP A 1 103 ? 12.390 2.686 3.200 1.00 64.75 103 ASP A C 1
ATOM 762 O O . ASP A 1 103 ? 12.452 3.901 3.390 1.00 64.75 103 ASP A O 1
ATOM 766 N N . ALA A 1 104 ? 12.229 2.193 1.968 1.00 60.38 104 ALA A N 1
ATOM 767 C CA . ALA A 1 104 ? 12.259 3.000 0.751 1.00 60.38 104 ALA A CA 1
ATOM 768 C C . ALA A 1 104 ? 10.857 3.481 0.320 1.00 60.38 104 ALA A C 1
ATOM 770 O O . ALA A 1 104 ? 10.356 3.183 -0.771 1.00 60.38 104 ALA A O 1
ATOM 771 N N . LEU A 1 105 ? 10.226 4.297 1.169 1.00 60.41 105 LEU A N 1
ATOM 772 C CA . LEU A 1 105 ? 9.097 5.125 0.744 1.00 60.41 105 LEU A CA 1
ATOM 773 C C . LEU A 1 105 ? 9.617 6.295 -0.089 1.00 60.41 105 LEU A C 1
ATOM 775 O O . LEU A 1 105 ? 10.392 7.124 0.386 1.00 60.41 105 LEU A O 1
ATOM 779 N N . ALA A 1 106 ? 9.185 6.366 -1.343 1.00 61.59 106 ALA A N 1
ATOM 780 C CA . ALA A 1 106 ? 9.649 7.379 -2.267 1.00 61.59 106 ALA A CA 1
ATOM 781 C C . ALA A 1 106 ? 8.444 8.152 -2.819 1.00 61.59 106 ALA A C 1
ATOM 783 O O . ALA A 1 106 ? 7.602 7.620 -3.534 1.00 61.59 106 ALA A O 1
ATOM 784 N N . PHE A 1 107 ? 8.327 9.421 -2.434 1.00 61.34 107 PHE A N 1
ATOM 785 C CA . PHE A 1 107 ? 7.183 10.260 -2.785 1.00 61.34 107 PHE A CA 1
ATOM 786 C C . PHE A 1 107 ? 7.316 10.801 -4.212 1.00 61.34 107 PHE A C 1
ATOM 788 O O . PHE A 1 107 ? 8.301 11.462 -4.538 1.00 61.34 107 PHE A O 1
ATOM 795 N N . GLY A 1 108 ? 6.305 10.555 -5.049 1.00 59.28 108 GLY A N 1
ATOM 796 C CA . GLY A 1 108 ? 6.247 11.022 -6.437 1.00 59.28 108 GLY A CA 1
ATOM 797 C C . GLY A 1 108 ? 5.895 9.924 -7.442 1.00 59.28 108 GLY A C 1
ATOM 798 O O . GLY A 1 108 ? 5.775 8.752 -7.093 1.00 59.28 108 GLY A O 1
ATOM 799 N N . GLU A 1 109 ? 5.722 10.316 -8.705 1.00 62.06 109 GLU A N 1
ATOM 800 C CA . GLU A 1 109 ? 5.543 9.400 -9.838 1.00 62.06 109 GLU A CA 1
ATOM 801 C C . GLU A 1 109 ? 6.926 8.953 -10.334 1.00 62.06 109 GLU A C 1
ATOM 803 O O . GLU A 1 109 ? 7.483 9.499 -11.284 1.00 62.06 109 GLU A O 1
ATOM 808 N N . LEU A 1 110 ? 7.535 8.012 -9.610 1.00 64.06 110 LEU A N 1
ATOM 809 C CA .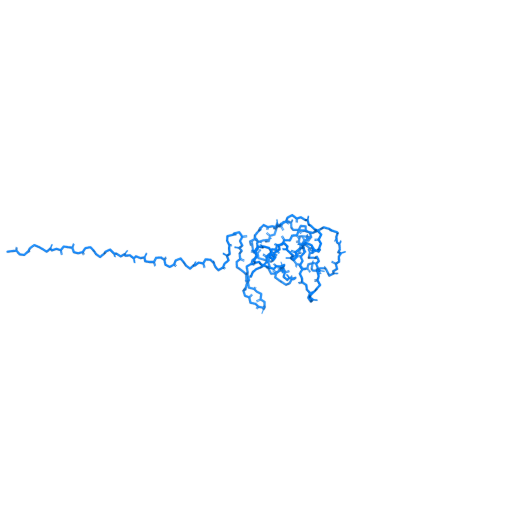 LEU A 1 110 ? 8.901 7.529 -9.877 1.00 64.06 110 LEU A CA 1
ATOM 810 C C . LEU A 1 110 ? 8.945 6.421 -10.938 1.00 64.06 110 LEU A C 1
ATOM 812 O O . LEU A 1 110 ? 10.016 6.001 -11.371 1.00 64.06 110 LEU A O 1
ATOM 816 N N . THR A 1 111 ? 7.769 5.966 -11.358 1.00 73.50 111 THR A N 1
ATOM 817 C CA . THR A 1 111 ? 7.529 4.991 -12.417 1.00 73.50 111 THR A CA 1
ATOM 818 C C . THR A 1 111 ? 6.189 5.30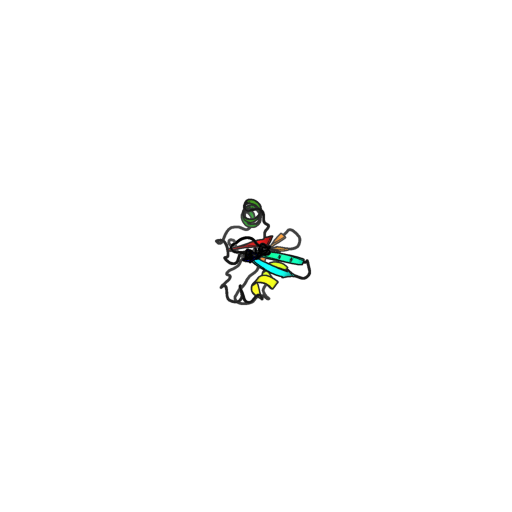8 -13.077 1.00 73.50 111 THR A C 1
ATOM 820 O O . THR A 1 111 ? 5.301 5.871 -12.437 1.00 73.50 111 THR A O 1
ATOM 823 N N . ASP A 1 112 ? 6.018 4.940 -14.345 1.00 79.69 112 ASP A N 1
ATOM 824 C CA . ASP A 1 112 ? 4.730 5.047 -15.035 1.00 79.69 112 ASP A CA 1
ATOM 825 C C . ASP A 1 112 ? 3.806 3.848 -14.736 1.00 79.69 112 ASP A C 1
ATOM 827 O O . ASP A 1 112 ? 2.590 3.937 -14.941 1.00 79.69 112 ASP A O 1
ATOM 831 N N . HIS A 1 113 ? 4.369 2.747 -14.218 1.00 85.25 113 HIS A N 1
ATOM 832 C CA . HIS A 1 113 ? 3.643 1.553 -13.789 1.00 85.25 113 HIS A CA 1
ATOM 833 C C . HIS A 1 113 ? 4.194 0.992 -12.476 1.00 85.25 113 HIS A C 1
ATOM 835 O O . HIS A 1 113 ? 5.398 0.788 -12.321 1.00 85.25 113 HIS A O 1
ATOM 841 N N . ALA A 1 114 ? 3.290 0.686 -11.552 1.00 84.31 114 ALA A N 1
ATOM 842 C CA . ALA A 1 114 ? 3.593 0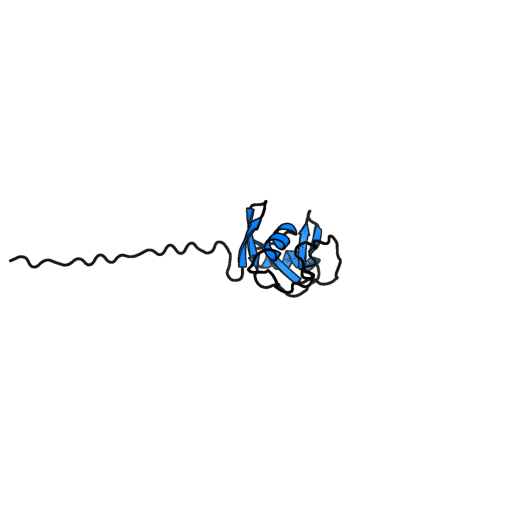.068 -10.267 1.00 84.31 114 ALA A CA 1
ATOM 843 C C . ALA A 1 114 ? 2.492 -0.948 -9.937 1.00 84.31 114 ALA A C 1
ATOM 845 O O . ALA A 1 114 ? 1.333 -0.749 -10.326 1.00 84.31 114 ALA A O 1
ATOM 846 N N . ALA A 1 115 ? 2.851 -2.047 -9.276 1.00 87.88 115 ALA A N 1
ATOM 847 C CA . ALA A 1 115 ? 1.902 -2.994 -8.700 1.00 87.88 115 ALA A CA 1
ATOM 848 C C . ALA A 1 115 ? 1.068 -2.311 -7.603 1.00 87.88 115 ALA A C 1
ATOM 850 O O . ALA A 1 115 ? 1.244 -1.129 -7.308 1.00 87.88 115 ALA A O 1
ATOM 851 N N . LEU A 1 116 ? 0.114 -3.019 -7.014 1.00 88.19 116 LEU A N 1
ATOM 852 C CA . LEU A 1 116 ? -0.611 -2.494 -5.860 1.00 88.19 116 LEU A CA 1
ATOM 853 C C . LEU A 1 116 ? -1.160 -3.606 -4.988 1.00 88.19 116 LEU A C 1
ATOM 855 O O . LEU A 1 116 ? -1.451 -4.702 -5.467 1.00 88.19 116 LEU A O 1
ATOM 859 N N . ARG A 1 117 ? -1.418 -3.259 -3.735 1.00 91.06 117 ARG A N 1
ATOM 860 C CA . ARG A 1 117 ? -2.239 -4.039 -2.817 1.00 91.06 117 ARG A CA 1
ATOM 861 C C . ARG A 1 117 ? -3.357 -3.163 -2.301 1.00 91.06 117 ARG A C 1
ATOM 863 O O . ARG A 1 117 ? -3.192 -1.953 -2.118 1.00 91.06 117 ARG A O 1
ATOM 870 N N . CYS A 1 118 ? -4.504 -3.784 -2.091 1.00 92.81 118 CYS A N 1
ATOM 871 C CA . CYS A 1 118 ? -5.641 -3.104 -1.508 1.00 92.81 118 CYS A CA 1
ATOM 872 C C . CYS A 1 118 ? -5.710 -3.371 -0.006 1.00 92.81 118 CYS A C 1
ATOM 874 O O . CYS A 1 118 ? -5.503 -4.499 0.446 1.00 92.81 118 CYS A O 1
ATOM 876 N N . CYS A 1 119 ? -6.025 -2.318 0.743 1.00 93.31 119 CYS A N 1
ATOM 877 C CA . CYS A 1 119 ? -6.229 -2.357 2.179 1.00 93.31 119 CYS A CA 1
ATOM 878 C C . CYS A 1 119 ? -7.715 -2.226 2.533 1.00 93.31 119 CYS A C 1
ATOM 880 O O . CYS A 1 119 ? -8.491 -1.631 1.773 1.00 93.31 119 CYS A O 1
ATOM 882 N N . LYS A 1 120 ? -8.110 -2.781 3.681 1.00 93.25 120 LYS A N 1
ATOM 883 C CA . LYS A 1 120 ? -9.445 -2.630 4.278 1.00 93.25 120 LYS A CA 1
ATOM 884 C C . LYS A 1 120 ? -9.353 -2.296 5.754 1.00 93.25 120 LYS A C 1
ATOM 886 O O . LYS A 1 120 ? -8.472 -2.881 6.421 1.00 93.25 120 LYS A O 1
#

Sequence (120 aa):
MRNSLWLIPAILSLFTVAASACPIGSIELASAEGKFCVEVEARPAIRNYKAAPICESIGGRLCSAEELRVACESRELNGAGLAWEWSVSMDKYTSASLNGSCDALAFGELTDHAALRCCK

Foldseek 3Di:
DDDDDDDDPPPPPPPPPVPQPEDPQWDWDADPVGIKIKGLDWAFKDAQVCAQVVLVVVVFGFAALRRQLRVCVDPSNPPVCFAWEWHDDPNDIFTQGPNNDSVRGGGDCPDRIGITMTMD

pLDDT: mean 75.37, std 16.19, range [39.03, 94.94]